Protein AF-A0A3M2AAZ9-F1 (afdb_monomer)

Solvent-accessible surface area (backbone atoms only — not comparable to full-atom values): 5399 Å² total; per-residue (Å²): 114,70,69,62,54,54,54,54,49,53,53,50,53,51,50,51,51,48,49,67,52,48,53,56,48,63,77,37,31,51,47,77,76,57,82,43,77,88,64,66,68,61,45,52,35,78,37,82,77,46,39,81,49,18,71,85,72,69,49,85,69,50,93,60,67,92,54,39,53,53,58,76,43,50,45,56,53,52,53,48,43,52,48,26,51,74,73,74,45,86,112

pLDDT: mean 91.51, std 7.94, range [58.53, 98.25]

Sequence (91 aa):
MMMKIRWQSIKRDLLIGLGFLVLPLLLFAPVTVGGRTMVPADNLFQWAPWSAVAEEFGVRTPHNSLISDLVIENYAWKRFVLQSVEDGEIP

Radius of gyration: 21.86 Å; Cα contacts (8 Å, |Δi|>4): 53; chains: 1; bounding box: 38×39×62 Å

Foldseek 3Di:
DVVVVVVVVVVVVVVVVVVVVVVVCVVCVCCPPVPDNDAQPLLVCVDPPNVVCCVVVVRPDRPDNPRNCRPPPVVVVVVVCVVCVVVVHHD

Secondary structure (DSSP, 8-state):
-HHHHHHHHHHHHHHHHHHHHHHHHHHTHHHHTSS-----GGGGGGSTTGGGGTTTTT-SS-S-GGGTHIIIIIHHHHHHHHHHHHTT---

Mean predicted aligned error: 5.99 Å

Structure (mmCIF, N/CA/C/O backbone):
data_AF-A0A3M2AAZ9-F1
#
_entry.id   AF-A0A3M2AAZ9-F1
#
loop_
_atom_site.group_PDB
_atom_site.id
_atom_site.type_symbol
_atom_site.label_atom_id
_atom_site.label_alt_id
_atom_site.label_comp_id
_atom_site.label_asym_id
_atom_site.label_entity_id
_atom_site.label_seq_id
_atom_site.pdbx_PDB_ins_code
_atom_site.Cartn_x
_atom_site.Cartn_y
_atom_site.Cartn_z
_atom_site.occupancy
_atom_site.B_iso_or_equiv
_atom_site.auth_seq_id
_atom_site.auth_comp_id
_atom_site.auth_asym_id
_atom_site.auth_atom_id
_atom_site.pdbx_PDB_model_num
ATOM 1 N N . MET A 1 1 ? 25.163 12.255 -40.208 1.00 58.53 1 MET A N 1
ATOM 2 C CA . MET A 1 1 ? 24.065 11.258 -40.263 1.00 58.53 1 MET A CA 1
ATOM 3 C C . MET A 1 1 ? 24.035 10.345 -39.030 1.00 58.53 1 MET A C 1
ATOM 5 O O . MET A 1 1 ? 22.990 10.258 -38.401 1.00 58.53 1 MET A O 1
ATOM 9 N N . MET A 1 2 ? 25.169 9.772 -38.599 1.00 60.34 2 MET A N 1
ATOM 10 C CA . MET A 1 2 ? 25.264 8.886 -37.417 1.00 60.34 2 MET A CA 1
ATOM 11 C C . MET A 1 2 ? 24.757 9.478 -36.086 1.00 60.34 2 MET A C 1
ATOM 13 O O . MET A 1 2 ? 24.084 8.791 -35.324 1.00 60.34 2 MET A O 1
ATOM 17 N N . MET A 1 3 ? 25.018 10.761 -35.805 1.00 64.12 3 MET A N 1
ATOM 18 C CA . MET A 1 3 ? 24.596 11.391 -34.542 1.00 64.12 3 MET A CA 1
ATOM 19 C C . MET A 1 3 ? 23.067 11.516 -34.404 1.00 64.12 3 MET A C 1
ATOM 21 O O . MET A 1 3 ? 22.532 11.353 -33.309 1.00 64.12 3 MET A O 1
ATOM 25 N N . LYS A 1 4 ? 22.346 11.736 -35.517 1.00 64.31 4 LYS A N 1
ATOM 26 C CA . LYS A 1 4 ? 20.873 11.776 -35.529 1.00 64.31 4 LYS A CA 1
ATOM 27 C C . LYS A 1 4 ? 20.271 10.397 -35.237 1.00 64.31 4 LYS A C 1
ATOM 29 O O . LYS A 1 4 ? 19.275 10.324 -34.530 1.00 64.31 4 LYS A O 1
ATOM 34 N N . ILE A 1 5 ? 20.892 9.321 -35.727 1.00 66.62 5 ILE A N 1
ATOM 35 C CA . ILE A 1 5 ? 20.438 7.938 -35.502 1.00 66.62 5 ILE A CA 1
ATOM 36 C C . ILE A 1 5 ? 20.538 7.576 -34.010 1.00 66.62 5 ILE A C 1
ATOM 38 O O . ILE A 1 5 ? 19.569 7.084 -33.437 1.00 66.62 5 ILE A O 1
ATOM 42 N N . ARG A 1 6 ? 21.653 7.927 -33.346 1.00 76.88 6 ARG A N 1
ATOM 43 C CA . ARG A 1 6 ? 21.829 7.743 -31.889 1.00 76.88 6 ARG A CA 1
ATOM 44 C C . ARG A 1 6 ? 20.767 8.475 -31.067 1.00 76.88 6 ARG A C 1
ATOM 46 O O . ARG A 1 6 ? 20.204 7.903 -30.142 1.00 76.88 6 ARG A O 1
ATOM 53 N N . TRP A 1 7 ? 20.461 9.718 -31.432 1.00 81.12 7 TRP A N 1
ATOM 54 C CA . TRP A 1 7 ? 19.450 10.522 -30.740 1.00 81.12 7 TRP A CA 1
ATOM 55 C C . TRP A 1 7 ? 18.033 9.955 -30.874 1.00 81.12 7 TRP A C 1
ATOM 57 O O . TRP A 1 7 ? 17.255 10.025 -29.928 1.00 81.12 7 TRP A O 1
ATOM 67 N N . GLN A 1 8 ? 17.688 9.385 -32.031 1.00 84.88 8 GLN A N 1
ATOM 68 C CA . GLN A 1 8 ? 16.382 8.749 -32.221 1.00 84.88 8 GLN A CA 1
ATOM 69 C C . GLN A 1 8 ? 16.253 7.447 -31.425 1.00 84.88 8 GLN A C 1
ATOM 71 O O . GLN A 1 8 ? 15.179 7.184 -30.892 1.00 84.88 8 GLN A O 1
ATOM 76 N N . SER A 1 9 ? 17.333 6.669 -31.295 1.00 87.06 9 SER A N 1
ATOM 77 C CA . SER A 1 9 ? 17.341 5.478 -30.433 1.00 87.06 9 SER A CA 1
ATOM 78 C C . SER A 1 9 ? 17.102 5.854 -28.974 1.00 87.06 9 SER A C 1
ATOM 80 O O . SER A 1 9 ? 16.149 5.374 -28.380 1.00 87.06 9 SER A O 1
ATOM 82 N N . ILE A 1 10 ? 17.865 6.817 -28.443 1.00 93.75 10 ILE A N 1
ATOM 83 C CA . ILE A 1 10 ? 17.727 7.265 -27.048 1.00 93.75 10 ILE A CA 1
ATOM 84 C C . ILE A 1 10 ? 16.303 7.751 -26.758 1.00 93.75 10 ILE A C 1
ATOM 86 O O . ILE A 1 10 ? 15.741 7.430 -25.718 1.00 93.75 10 ILE A O 1
ATOM 90 N N . LYS A 1 11 ? 15.682 8.497 -27.682 1.00 94.06 11 LYS A N 1
ATOM 91 C CA . LYS A 1 11 ? 14.285 8.929 -27.523 1.00 94.06 11 LYS A CA 1
ATOM 92 C C . LYS A 1 11 ? 13.314 7.751 -27.426 1.00 94.06 11 LYS A C 1
ATOM 94 O O . LYS A 1 11 ? 12.389 7.809 -26.623 1.00 94.06 11 LYS A O 1
ATOM 99 N N . ARG A 1 12 ? 13.505 6.7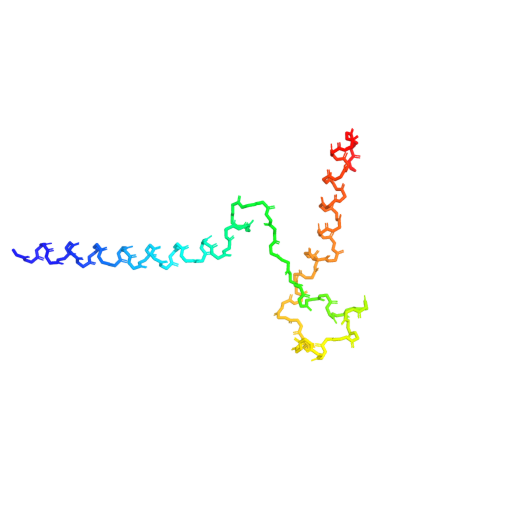09 -28.241 1.00 95.75 12 ARG A N 1
ATOM 100 C CA . ARG A 1 12 ? 12.675 5.495 -28.200 1.00 95.75 12 ARG A CA 1
ATOM 101 C C . ARG A 1 12 ? 12.882 4.738 -26.895 1.00 95.75 12 ARG A C 1
ATOM 103 O O . ARG A 1 12 ? 11.898 4.386 -26.260 1.00 95.75 12 ARG A O 1
ATOM 110 N N . ASP A 1 13 ? 14.129 4.578 -26.469 1.00 96.50 13 ASP A N 1
ATOM 111 C CA . ASP A 1 13 ? 14.474 3.890 -25.224 1.00 96.50 13 ASP A CA 1
ATOM 112 C C . ASP A 1 13 ? 13.896 4.628 -24.008 1.00 96.50 13 ASP A C 1
ATOM 114 O O . ASP A 1 13 ? 13.308 4.005 -23.128 1.00 96.50 13 ASP A O 1
ATOM 118 N N . LEU A 1 14 ? 13.963 5.964 -23.994 1.00 97.38 14 LEU A N 1
ATOM 119 C CA . LEU A 1 14 ? 13.331 6.792 -22.963 1.00 97.38 14 LEU A CA 1
ATOM 120 C C . LEU A 1 14 ? 11.808 6.669 -22.971 1.00 97.38 14 LEU A C 1
ATOM 122 O O . LEU A 1 14 ? 11.206 6.612 -21.905 1.00 97.38 14 LEU A O 1
ATOM 126 N N . LEU A 1 15 ? 11.177 6.623 -24.146 1.00 97.56 15 LEU A N 1
ATOM 127 C CA . LEU A 1 15 ? 9.726 6.467 -24.248 1.00 97.56 15 LEU A CA 1
ATOM 128 C C . LEU A 1 15 ? 9.280 5.090 -23.744 1.00 97.56 15 LEU A C 1
ATOM 130 O O . LEU A 1 15 ? 8.296 4.997 -23.015 1.00 97.56 15 LEU A O 1
ATOM 134 N N . ILE A 1 16 ? 10.026 4.038 -24.081 1.00 97.38 16 ILE A N 1
ATOM 135 C CA . ILE A 1 16 ? 9.787 2.681 -23.582 1.00 97.38 16 ILE A CA 1
ATOM 136 C C . ILE A 1 16 ? 9.987 2.636 -22.065 1.00 97.38 16 ILE A C 1
ATOM 138 O O . ILE A 1 16 ? 9.112 2.153 -21.349 1.00 97.38 16 ILE A O 1
ATOM 142 N N . GLY A 1 17 ? 11.096 3.186 -21.564 1.00 97.88 17 GLY A N 1
ATOM 143 C CA . GLY A 1 17 ? 11.381 3.261 -20.132 1.00 97.88 17 GLY A CA 1
ATOM 144 C C . GLY A 1 17 ? 10.313 4.042 -19.367 1.00 97.88 17 GLY A C 1
ATOM 145 O O . GLY A 1 17 ? 9.847 3.589 -18.324 1.00 97.88 17 GLY A O 1
ATOM 146 N N . LEU A 1 18 ? 9.853 5.169 -19.916 1.00 98.25 18 LEU A N 1
ATOM 147 C CA . LEU A 1 18 ? 8.756 5.943 -19.344 1.00 98.25 18 LEU A CA 1
ATOM 148 C C . LEU A 1 18 ? 7.454 5.140 -19.344 1.00 98.25 18 LEU A C 1
ATOM 150 O O . LEU A 1 18 ? 6.745 5.158 -18.347 1.00 98.25 18 LEU A O 1
ATOM 154 N N . GLY A 1 19 ? 7.154 4.402 -20.414 1.00 97.94 19 GLY A N 1
ATOM 155 C CA . GLY A 1 19 ? 6.000 3.504 -20.463 1.00 97.94 19 GLY A CA 1
ATOM 156 C C . GLY A 1 19 ? 6.042 2.451 -19.352 1.00 97.94 19 GLY A C 1
ATOM 157 O O . GLY A 1 19 ? 5.072 2.302 -18.610 1.00 97.94 19 GLY A O 1
ATOM 158 N N . PHE A 1 20 ? 7.184 1.783 -19.175 1.00 97.81 20 PHE A N 1
ATOM 159 C CA . PHE A 1 20 ? 7.384 0.807 -18.100 1.00 97.81 20 PHE A CA 1
ATOM 160 C C . PHE A 1 20 ? 7.332 1.413 -16.698 1.00 97.81 20 PHE A C 1
ATOM 162 O O . PHE A 1 20 ? 6.981 0.703 -15.761 1.00 97.81 20 PHE A O 1
ATOM 169 N N . LEU A 1 21 ? 7.647 2.699 -16.541 1.00 97.44 21 LEU A N 1
ATOM 170 C CA . LEU A 1 21 ? 7.505 3.403 -15.269 1.00 97.44 21 LEU A CA 1
ATOM 171 C C . LEU A 1 21 ? 6.056 3.838 -15.012 1.00 97.44 21 LEU A C 1
ATOM 173 O O . LEU A 1 21 ? 5.545 3.676 -13.909 1.00 97.44 21 LEU A O 1
ATOM 177 N N . VAL A 1 22 ? 5.375 4.380 -16.022 1.00 98.06 22 VAL A N 1
ATOM 178 C CA . VAL A 1 22 ? 4.012 4.912 -15.888 1.00 98.06 22 VAL A CA 1
ATOM 179 C C . VAL A 1 22 ? 3.003 3.798 -15.622 1.00 98.06 22 VAL A C 1
ATOM 181 O O . VAL A 1 22 ? 2.116 3.979 -14.795 1.00 98.06 22 VAL A O 1
ATOM 184 N N . LEU A 1 23 ? 3.138 2.635 -16.263 1.00 97.38 23 LEU A N 1
ATOM 185 C CA . LEU A 1 23 ? 2.211 1.511 -16.084 1.00 97.38 23 LEU A CA 1
ATOM 186 C C . LEU A 1 23 ? 2.023 1.073 -14.615 1.00 97.38 23 LEU A C 1
ATOM 188 O O . LEU A 1 23 ? 0.881 1.081 -14.150 1.00 97.38 23 LEU A O 1
ATOM 192 N N . PRO A 1 24 ? 3.076 0.722 -13.848 1.00 96.75 24 PRO A N 1
ATOM 193 C CA . PRO A 1 24 ? 2.916 0.357 -12.444 1.00 96.75 24 PRO A CA 1
ATOM 194 C C . PRO A 1 24 ? 2.470 1.544 -11.587 1.00 96.75 24 PRO A C 1
ATOM 196 O O . PRO A 1 24 ? 1.692 1.344 -10.662 1.00 96.75 24 PRO A O 1
ATOM 199 N N . LEU A 1 25 ? 2.888 2.777 -11.900 1.00 96.81 25 LEU A N 1
ATOM 200 C CA . LEU A 1 25 ? 2.418 3.964 -11.177 1.00 96.81 25 LEU A CA 1
ATOM 201 C C . LEU A 1 25 ? 0.915 4.182 -11.344 1.00 96.81 25 LEU A C 1
ATOM 203 O O . LEU A 1 25 ? 0.264 4.592 -10.393 1.00 96.81 25 LEU A O 1
ATOM 207 N N . LEU A 1 26 ? 0.353 3.892 -12.520 1.00 96.69 26 LEU A N 1
ATOM 208 C CA . LEU A 1 26 ? -1.092 3.937 -12.740 1.00 96.69 26 LEU A CA 1
ATOM 209 C C . LEU A 1 26 ? -1.802 2.803 -11.997 1.00 96.69 26 LEU A C 1
ATOM 211 O O . LEU A 1 26 ? -2.796 3.054 -11.318 1.00 96.69 26 LEU A O 1
ATOM 215 N N . LEU A 1 27 ? -1.278 1.576 -12.076 1.00 96.50 27 LEU A N 1
ATOM 216 C CA . LEU A 1 27 ? -1.860 0.412 -11.401 1.00 96.50 27 LEU A CA 1
ATOM 217 C C . LEU A 1 27 ? -1.863 0.573 -9.873 1.00 96.50 27 LEU A C 1
ATOM 219 O O . LEU A 1 27 ? -2.836 0.227 -9.206 1.00 96.50 27 LEU A O 1
ATOM 223 N N . PHE A 1 28 ? -0.787 1.135 -9.326 1.00 96.25 28 PHE A N 1
ATOM 224 C CA . PHE A 1 28 ? -0.591 1.331 -7.894 1.00 96.25 28 PHE A CA 1
ATOM 225 C C . PHE A 1 28 ? -0.799 2.779 -7.449 1.00 96.25 28 PHE A C 1
ATOM 227 O O . PHE A 1 28 ? -0.467 3.103 -6.311 1.00 96.25 28 PHE A O 1
ATOM 234 N N . ALA A 1 29 ? -1.417 3.635 -8.272 1.00 96.62 29 ALA A N 1
ATOM 235 C CA . ALA A 1 29 ? -1.640 5.049 -7.954 1.00 96.62 29 ALA A CA 1
ATOM 236 C C . ALA A 1 29 ? -2.263 5.278 -6.561 1.00 96.62 29 ALA A C 1
ATOM 238 O O . ALA A 1 29 ? -1.764 6.144 -5.833 1.00 96.62 29 ALA A O 1
ATOM 239 N N . PRO A 1 30 ? -3.271 4.491 -6.113 1.00 95.88 30 PRO A N 1
ATOM 240 C CA . PRO A 1 30 ? -3.841 4.660 -4.777 1.00 95.88 30 PRO A CA 1
ATOM 241 C C . PRO A 1 30 ? -2.832 4.433 -3.644 1.00 95.88 30 PRO A C 1
ATOM 243 O O . PRO A 1 30 ? -2.970 5.030 -2.581 1.00 95.88 30 PRO A O 1
ATOM 246 N N . VAL A 1 31 ? -1.827 3.583 -3.868 1.00 94.31 31 VAL A N 1
ATOM 247 C CA . VAL A 1 31 ? -0.781 3.251 -2.892 1.00 94.31 31 VAL A CA 1
ATOM 248 C C . VAL A 1 31 ? 0.411 4.201 -3.015 1.00 94.31 31 VAL A C 1
ATOM 250 O O . VAL A 1 31 ? 0.959 4.630 -2.008 1.00 94.31 31 VAL A O 1
ATOM 253 N N . THR A 1 32 ? 0.805 4.566 -4.236 1.00 94.56 32 THR A N 1
ATOM 254 C CA . THR A 1 32 ? 1.966 5.432 -4.477 1.00 94.56 32 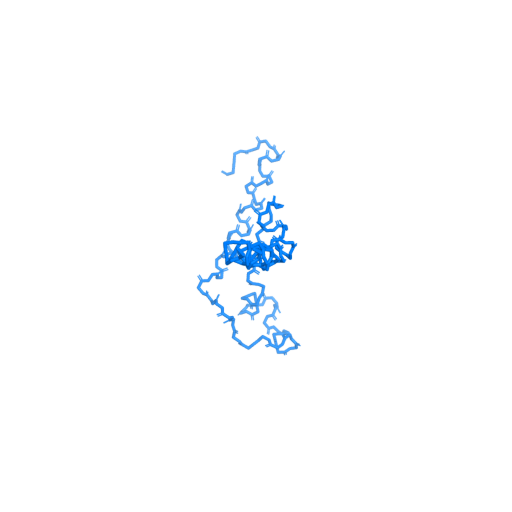THR A CA 1
ATOM 255 C C . THR A 1 32 ? 1.703 6.884 -4.085 1.00 94.56 32 THR A C 1
ATOM 257 O O . THR A 1 32 ? 2.570 7.515 -3.489 1.00 94.56 32 THR A O 1
ATOM 260 N N . VAL A 1 33 ? 0.529 7.427 -4.427 1.00 95.44 33 VAL A N 1
ATOM 261 C CA . VAL A 1 33 ? 0.188 8.843 -4.179 1.00 95.44 33 VAL A CA 1
ATOM 262 C C . VAL A 1 33 ? -1.183 9.043 -3.527 1.00 95.44 33 VAL A 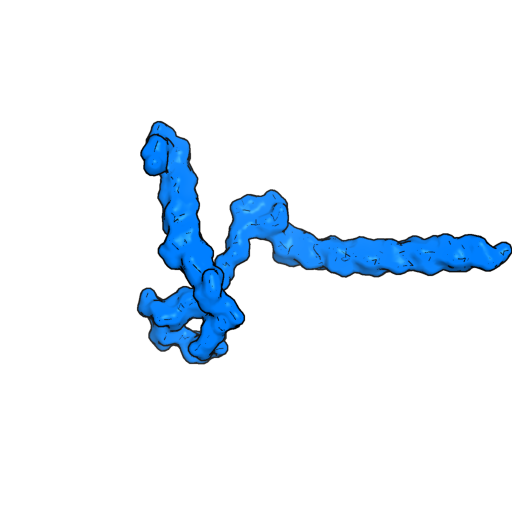C 1
ATOM 264 O O . VAL A 1 33 ? -1.478 10.136 -3.059 1.00 95.44 33 VAL A O 1
ATOM 267 N N . GLY A 1 34 ? -2.029 8.011 -3.471 1.00 90.75 34 GLY A N 1
ATOM 268 C CA . GLY A 1 34 ? -3.407 8.109 -2.971 1.00 90.75 34 GLY A CA 1
ATOM 269 C C . GLY A 1 34 ? -3.591 7.885 -1.468 1.00 90.75 34 GLY A C 1
ATOM 270 O O . GLY A 1 34 ? -4.726 7.707 -1.030 1.00 90.75 34 GLY A O 1
ATOM 271 N N . GLY A 1 35 ? -2.509 7.840 -0.684 1.00 88.38 35 GLY A N 1
ATOM 272 C CA . GLY A 1 35 ? -2.565 7.684 0.776 1.00 88.38 35 GLY A CA 1
ATOM 273 C C . GLY A 1 35 ? -3.085 6.327 1.268 1.00 88.38 35 GLY A C 1
ATOM 274 O O . GLY A 1 35 ? -3.351 6.172 2.458 1.00 88.38 35 GLY A O 1
ATOM 275 N N . ARG A 1 36 ? -3.243 5.333 0.384 1.00 88.81 36 ARG A N 1
ATOM 276 C CA . ARG A 1 36 ? -3.605 3.959 0.763 1.00 88.81 36 ARG A CA 1
ATOM 277 C C . ARG A 1 36 ? -2.353 3.113 0.955 1.00 88.81 36 ARG A C 1
ATOM 279 O O . ARG A 1 36 ? -1.279 3.432 0.464 1.00 88.81 36 ARG A O 1
ATOM 286 N N . THR A 1 37 ? -2.491 2.004 1.668 1.00 86.88 37 THR A N 1
ATOM 287 C CA . THR A 1 37 ? -1.419 1.019 1.849 1.00 86.88 37 THR A CA 1
ATOM 288 C C . THR A 1 37 ? -1.857 -0.300 1.229 1.00 86.88 37 THR A C 1
ATOM 290 O O . THR A 1 37 ? -3.008 -0.703 1.391 1.00 86.88 37 THR A O 1
ATOM 293 N N . MET A 1 38 ? -0.957 -0.962 0.501 1.00 88.62 38 MET A N 1
ATOM 294 C CA . MET A 1 38 ? -1.185 -2.335 0.059 1.00 88.62 38 MET A CA 1
ATOM 295 C C . MET A 1 38 ? -1.058 -3.269 1.263 1.00 88.62 38 MET A C 1
ATOM 297 O O . MET A 1 38 ? -0.077 -3.193 1.998 1.00 88.62 38 MET A O 1
ATOM 301 N N . VAL A 1 39 ? -2.048 -4.134 1.463 1.00 88.31 39 VAL A N 1
ATOM 302 C CA . VAL A 1 39 ? -2.113 -5.053 2.605 1.00 88.31 39 VAL A CA 1
ATOM 303 C C . VAL A 1 39 ? -1.963 -6.491 2.095 1.00 88.31 39 VAL A C 1
ATOM 305 O O . VAL A 1 39 ? -2.575 -6.813 1.072 1.00 88.31 39 VAL A O 1
ATOM 308 N N . PRO A 1 40 ? -1.183 -7.359 2.770 1.00 92.50 40 PRO A N 1
ATOM 309 C CA . PRO A 1 40 ? -1.062 -8.769 2.409 1.00 92.50 40 PRO A CA 1
ATOM 310 C C . PRO A 1 40 ? -2.340 -9.521 2.801 1.00 92.50 40 PRO A C 1
ATOM 312 O O . PRO A 1 40 ? -2.455 -10.086 3.888 1.00 92.50 40 PRO A O 1
ATOM 315 N N . ALA A 1 41 ? -3.350 -9.458 1.934 1.00 90.38 41 ALA A N 1
ATOM 316 C CA . ALA A 1 41 ? -4.670 -10.023 2.205 1.00 90.38 41 ALA A CA 1
ATOM 317 C C . ALA A 1 41 ? -4.642 -11.554 2.344 1.00 90.38 41 ALA A C 1
ATOM 319 O O . ALA A 1 41 ? -5.440 -12.117 3.086 1.00 90.38 41 ALA A O 1
ATOM 320 N N . ASP A 1 42 ? -3.704 -12.229 1.682 1.00 93.75 42 ASP A N 1
ATOM 321 C CA . ASP A 1 42 ? -3.491 -13.669 1.804 1.00 93.75 42 ASP A CA 1
ATOM 322 C C . ASP A 1 42 ? -3.023 -14.080 3.210 1.00 93.75 42 ASP A C 1
ATOM 324 O O . ASP A 1 42 ? -3.381 -15.158 3.683 1.00 93.75 42 ASP A O 1
ATOM 328 N N . ASN A 1 43 ? -2.310 -13.208 3.932 1.00 94.88 43 ASN A N 1
ATOM 329 C CA . ASN A 1 43 ? -1.893 -13.491 5.308 1.00 94.88 43 ASN A CA 1
ATOM 330 C C . ASN A 1 43 ? -3.090 -13.629 6.266 1.00 94.88 43 ASN A C 1
ATOM 332 O O . ASN A 1 43 ? -2.984 -14.347 7.257 1.00 94.88 43 ASN A O 1
ATOM 336 N N . LEU A 1 44 ? -4.244 -13.011 5.977 1.00 92.81 44 LEU A N 1
ATOM 337 C CA . LEU A 1 44 ? -5.448 -13.138 6.813 1.00 92.81 44 LEU A CA 1
ATOM 338 C C . LEU A 1 44 ? -5.946 -14.581 6.919 1.00 92.81 44 LEU A C 1
ATOM 340 O O . LEU A 1 44 ? -6.482 -14.971 7.955 1.00 92.81 44 LEU A O 1
ATOM 344 N N . PHE A 1 45 ? -5.738 -15.381 5.872 1.00 94.69 45 PHE A N 1
ATOM 345 C CA . PHE A 1 45 ? -6.181 -16.773 5.809 1.00 94.69 45 PHE A CA 1
ATOM 346 C C . PHE A 1 45 ? -5.426 -17.698 6.772 1.00 94.69 45 PHE A C 1
ATOM 348 O O . PHE A 1 45 ? -5.793 -18.863 6.907 1.00 94.69 45 PHE A O 1
ATOM 355 N N . GLN A 1 46 ? -4.408 -17.204 7.485 1.00 92.62 46 GLN A N 1
ATOM 356 C CA . GLN A 1 46 ? -3.774 -17.962 8.564 1.00 92.62 46 GLN A CA 1
ATOM 357 C C . GLN A 1 46 ? -4.670 -18.119 9.801 1.00 92.62 46 GLN A C 1
ATOM 359 O O . GLN A 1 46 ? -4.433 -19.019 10.606 1.00 92.62 46 GLN A O 1
ATOM 364 N N . TRP A 1 47 ? -5.705 -17.286 9.956 1.00 92.06 47 TRP A N 1
ATOM 365 C CA . TRP A 1 47 ? -6.566 -17.274 11.140 1.00 92.06 47 TRP A CA 1
ATOM 366 C C . TRP A 1 47 ? -8.054 -17.276 10.788 1.00 92.06 47 TRP A C 1
ATOM 368 O O . TRP A 1 47 ? -8.465 -16.961 9.671 1.00 92.06 47 TRP A O 1
ATOM 378 N N . ALA A 1 48 ? -8.881 -17.625 11.774 1.00 93.00 48 ALA A N 1
ATOM 379 C CA . ALA A 1 48 ? -10.329 -17.534 11.649 1.00 93.00 48 ALA A CA 1
ATOM 380 C C . ALA A 1 48 ? -10.789 -16.060 11.519 1.00 93.00 48 ALA A C 1
ATOM 382 O O . ALA A 1 48 ? -10.156 -15.171 12.092 1.00 93.00 48 ALA A O 1
ATOM 383 N N . PRO A 1 49 ? -11.901 -15.784 10.808 1.00 92.25 49 PRO A N 1
ATOM 384 C CA . PRO A 1 49 ? -12.755 -16.754 10.114 1.00 92.25 49 PRO A CA 1
ATOM 385 C C . PRO A 1 49 ? -12.222 -17.168 8.732 1.00 92.25 49 PRO A C 1
ATOM 387 O O . PRO A 1 49 ? -12.718 -18.128 8.151 1.00 92.25 49 PRO A O 1
ATOM 390 N N . TRP A 1 50 ? -11.217 -16.467 8.208 1.00 93.12 50 TRP A N 1
ATOM 391 C CA . TRP A 1 50 ? -10.766 -16.601 6.822 1.00 93.12 50 TRP A CA 1
ATOM 392 C C . TRP A 1 50 ? -10.123 -17.952 6.521 1.00 93.12 50 TRP A C 1
ATOM 394 O O . TRP A 1 50 ? -10.307 -18.481 5.429 1.00 93.12 50 TRP A O 1
ATOM 404 N N . SER A 1 51 ? -9.447 -18.558 7.495 1.00 93.81 51 SER A N 1
ATOM 405 C CA . SER A 1 51 ? -8.838 -19.882 7.344 1.00 93.81 51 SER A CA 1
ATOM 406 C C . SER A 1 51 ? -9.826 -20.969 6.907 1.00 93.81 51 SER A C 1
ATOM 408 O O . SER A 1 51 ? -9.422 -21.901 6.217 1.00 93.81 51 SER A O 1
ATOM 410 N N . ALA A 1 52 ? -11.119 -20.834 7.230 1.00 95.19 52 ALA A N 1
ATOM 411 C CA . ALA A 1 52 ? -12.154 -21.794 6.842 1.00 95.19 52 ALA A CA 1
ATOM 412 C C . ALA A 1 52 ? -12.401 -21.856 5.324 1.00 95.19 52 ALA A C 1
ATOM 414 O O . ALA A 1 52 ? -12.848 -22.883 4.828 1.00 95.19 52 ALA A O 1
ATOM 415 N N . VAL A 1 53 ? -12.099 -20.777 4.595 1.00 94.94 53 VAL A N 1
ATOM 416 C CA . VAL A 1 53 ? -12.318 -20.655 3.142 1.00 94.94 53 VAL A CA 1
ATOM 417 C C . VAL A 1 53 ? -11.005 -20.513 2.364 1.00 94.94 53 VAL A C 1
ATOM 419 O O . VAL A 1 53 ? -11.015 -20.249 1.168 1.00 94.94 53 VAL A O 1
ATOM 422 N N . ALA A 1 54 ? -9.851 -20.696 3.013 1.00 93.88 54 ALA A N 1
ATOM 423 C CA . ALA A 1 54 ? -8.537 -20.491 2.396 1.00 93.88 54 ALA A CA 1
ATOM 424 C C . ALA A 1 54 ? -8.324 -21.323 1.124 1.00 93.88 54 ALA A C 1
ATOM 426 O O . ALA A 1 54 ? -7.796 -20.822 0.129 1.00 93.88 54 ALA A O 1
ATOM 427 N N . GLU A 1 55 ? -8.800 -22.570 1.129 1.00 93.00 55 GLU A N 1
ATOM 428 C CA . GLU A 1 55 ? -8.699 -23.467 -0.021 1.00 93.00 55 GLU A CA 1
ATOM 429 C C . GLU A 1 55 ? -9.533 -22.985 -1.218 1.00 93.00 55 GLU A C 1
ATOM 431 O O . GLU A 1 55 ? -9.058 -23.052 -2.351 1.00 93.00 55 GLU A O 1
ATOM 436 N N . G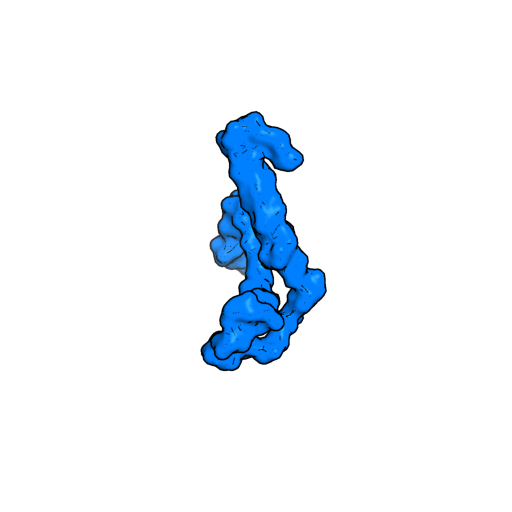LU A 1 56 ? -10.718 -22.412 -0.978 1.00 94.31 56 GLU A N 1
ATOM 437 C CA . GLU A 1 56 ? -11.583 -21.852 -2.029 1.00 94.31 56 GLU A CA 1
ATOM 438 C C . GLU A 1 56 ? -10.922 -20.664 -2.743 1.00 94.31 56 GLU A C 1
ATOM 440 O O . GLU A 1 56 ? -11.071 -20.493 -3.952 1.00 94.31 56 GLU A O 1
ATOM 445 N N . PHE A 1 57 ? -10.137 -19.874 -2.007 1.00 91.38 57 PHE A N 1
ATOM 446 C CA . PHE A 1 57 ? -9.356 -18.757 -2.547 1.00 91.38 57 PHE A CA 1
ATOM 447 C C . PHE A 1 57 ? -7.972 -19.178 -3.068 1.00 91.38 57 PHE A C 1
ATOM 449 O O . PHE A 1 57 ? -7.191 -18.329 -3.499 1.00 91.38 57 PHE A O 1
ATOM 456 N N . GLY A 1 58 ? -7.644 -20.473 -3.039 1.00 92.56 58 GLY A N 1
ATOM 457 C CA . GLY A 1 58 ? -6.348 -20.990 -3.478 1.00 92.56 58 GLY A CA 1
ATOM 458 C C . GLY A 1 58 ? -5.173 -20.570 -2.587 1.00 92.56 58 GLY A C 1
ATOM 459 O O . GLY A 1 58 ? -4.017 -20.688 -2.999 1.00 92.56 58 GLY A O 1
ATOM 460 N N . VAL A 1 59 ? -5.438 -20.094 -1.369 1.00 91.81 59 VAL A N 1
ATOM 461 C CA . VAL A 1 59 ? -4.420 -19.659 -0.410 1.00 91.81 59 VAL A CA 1
ATOM 462 C C . VAL A 1 59 ? -4.033 -20.849 0.465 1.00 91.81 59 VAL A C 1
ATOM 464 O O . VAL A 1 59 ? -4.755 -21.232 1.378 1.00 91.81 59 VAL A O 1
ATOM 467 N N . ARG A 1 60 ? -2.877 -21.457 0.183 1.00 84.88 60 ARG A N 1
ATOM 468 C CA . ARG A 1 60 ? -2.333 -22.568 0.994 1.00 84.88 60 ARG A CA 1
ATOM 469 C C . ARG A 1 60 ? -1.326 -22.086 2.029 1.00 84.88 60 ARG A C 1
ATOM 471 O O . ARG A 1 60 ? -1.371 -22.476 3.189 1.00 84.88 60 ARG A O 1
ATOM 478 N N . THR A 1 61 ? -0.414 -21.231 1.590 1.00 88.31 61 THR A N 1
ATOM 479 C CA . THR A 1 61 ? 0.620 -20.597 2.407 1.00 88.31 61 THR A CA 1
ATOM 480 C C . THR A 1 61 ? 0.722 -19.143 1.979 1.00 88.31 61 THR A C 1
ATOM 482 O O . THR A 1 61 ? 0.722 -18.900 0.767 1.00 88.31 61 THR A O 1
ATOM 485 N N . PRO A 1 62 ? 0.835 -18.186 2.912 1.00 90.81 62 PRO A N 1
ATOM 486 C CA . PRO A 1 62 ? 1.001 -16.797 2.523 1.00 90.81 62 PRO A CA 1
ATOM 487 C C . PRO A 1 62 ? 2.298 -16.598 1.743 1.00 90.81 62 PRO A C 1
ATOM 489 O O . PRO A 1 62 ? 3.313 -17.233 2.042 1.00 90.81 62 PRO A O 1
ATOM 492 N N . HIS A 1 63 ? 2.277 -15.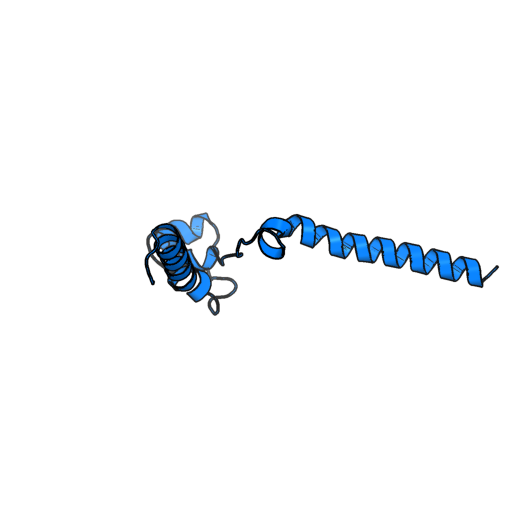696 0.768 1.00 91.94 63 HIS A N 1
ATOM 493 C CA . HIS A 1 63 ? 3.449 -15.407 -0.058 1.00 91.94 63 HIS A CA 1
ATOM 494 C C . HIS A 1 63 ? 4.567 -14.760 0.760 1.00 91.94 63 HIS A C 1
ATOM 496 O O . HIS A 1 63 ? 5.745 -14.968 0.474 1.00 91.94 63 HIS A O 1
ATOM 502 N N . ASN A 1 64 ? 4.208 -13.977 1.781 1.00 92.81 64 ASN A N 1
ATOM 503 C CA . ASN A 1 64 ? 5.165 -13.380 2.697 1.00 92.81 64 ASN A CA 1
ATOM 504 C C . ASN A 1 64 ? 4.566 -13.219 4.099 1.00 92.81 64 ASN A C 1
ATOM 506 O O . ASN A 1 64 ? 3.950 -12.206 4.422 1.00 92.81 64 ASN A O 1
ATOM 510 N N . SER A 1 65 ? 4.793 -14.204 4.965 1.00 91.94 65 SER A N 1
ATOM 511 C CA . SER A 1 65 ? 4.315 -14.164 6.350 1.00 91.94 65 SER A CA 1
ATOM 512 C C . SER A 1 65 ? 5.057 -13.157 7.239 1.00 91.94 65 SER A C 1
ATOM 514 O O . SER A 1 65 ? 4.576 -12.854 8.326 1.00 91.94 65 SER A O 1
ATOM 516 N N . LEU A 1 66 ? 6.215 -12.631 6.817 1.00 93.38 66 LEU A N 1
ATOM 517 C CA . LEU A 1 66 ? 7.000 -11.683 7.625 1.00 93.38 66 LEU A CA 1
ATOM 518 C C . LEU A 1 66 ? 6.338 -10.307 7.742 1.00 93.38 66 LEU A 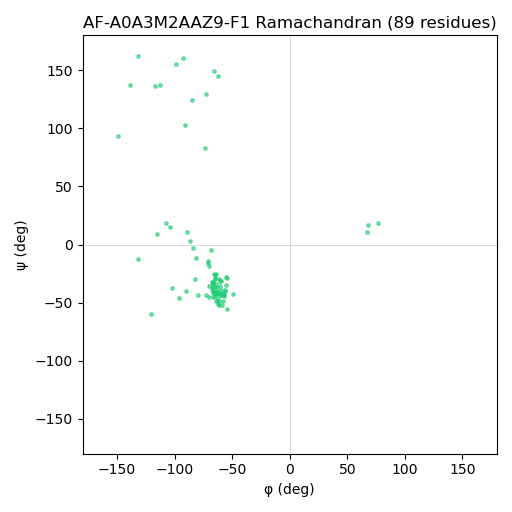C 1
ATOM 520 O O . LEU A 1 66 ? 6.727 -9.531 8.604 1.00 93.38 66 LEU A O 1
ATOM 524 N N . ILE A 1 67 ? 5.363 -10.014 6.880 1.00 93.81 67 ILE A N 1
ATOM 525 C CA . ILE A 1 67 ? 4.642 -8.735 6.837 1.00 93.81 67 ILE A CA 1
ATOM 526 C C . ILE A 1 67 ? 3.202 -8.854 7.355 1.00 93.81 67 ILE A C 1
ATOM 528 O O . ILE A 1 67 ? 2.355 -8.016 7.050 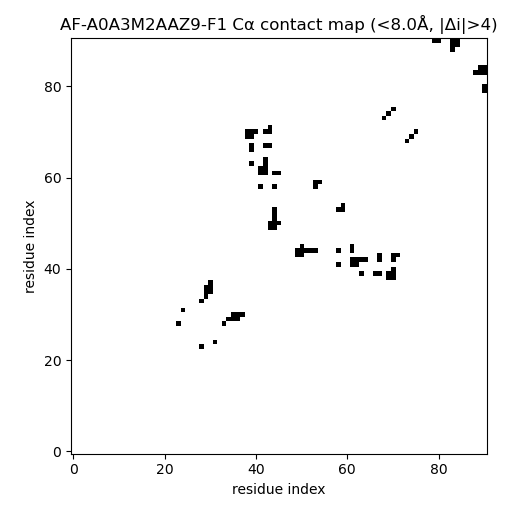1.00 93.81 67 ILE A O 1
ATOM 532 N N . SER A 1 68 ? 2.883 -9.917 8.101 1.00 93.38 68 SER A N 1
ATOM 533 C CA . SER A 1 68 ? 1.539 -10.121 8.658 1.00 93.38 68 SER A CA 1
ATOM 534 C C . SER A 1 68 ? 1.110 -8.993 9.594 1.00 93.38 68 SER A C 1
ATOM 536 O O . SER A 1 68 ? -0.070 -8.648 9.621 1.00 93.38 68 SER A O 1
ATOM 538 N N . ASP A 1 69 ? 2.054 -8.373 10.303 1.00 92.88 69 ASP A N 1
ATOM 539 C CA . ASP A 1 69 ? 1.829 -7.217 11.178 1.00 92.88 69 ASP A CA 1
ATOM 540 C C . ASP A 1 69 ? 1.138 -6.054 10.446 1.00 92.88 69 ASP A C 1
ATOM 542 O O . ASP A 1 69 ? 0.351 -5.324 11.050 1.00 92.88 69 ASP A O 1
ATOM 546 N N . LEU A 1 70 ? 1.342 -5.916 9.126 1.00 92.31 70 LEU A N 1
ATOM 547 C CA . LEU A 1 70 ? 0.649 -4.927 8.295 1.00 92.31 70 LEU A CA 1
ATOM 548 C C . LEU A 1 70 ? -0.878 -5.038 8.390 1.00 92.31 70 LEU A C 1
ATOM 550 O O . LEU A 1 70 ? -1.557 -4.010 8.331 1.00 92.31 70 LEU A O 1
ATOM 554 N N . VAL A 1 71 ? -1.413 -6.254 8.531 1.00 89.50 71 VAL A N 1
ATOM 555 C CA . VAL A 1 71 ? -2.860 -6.492 8.591 1.00 89.50 71 VAL A CA 1
ATOM 556 C C . VAL A 1 71 ? -3.376 -6.734 10.007 1.00 89.50 71 VAL A C 1
ATOM 558 O O . VAL A 1 71 ? -4.459 -6.252 10.329 1.00 89.50 71 VAL A O 1
ATOM 561 N N . ILE A 1 72 ? -2.618 -7.428 10.862 1.00 89.56 72 ILE A N 1
ATOM 562 C CA . ILE A 1 72 ? -3.093 -7.772 12.213 1.00 89.56 72 ILE A CA 1
ATOM 563 C C . ILE A 1 72 ? -2.911 -6.637 13.228 1.00 89.56 72 ILE A C 1
ATOM 565 O O . ILE A 1 72 ? -3.727 -6.507 14.134 1.00 89.56 72 ILE A O 1
ATOM 569 N N . GLU A 1 73 ? -1.895 -5.785 13.064 1.00 91.25 73 GLU A N 1
ATOM 570 C CA . GLU A 1 73 ? -1.571 -4.729 14.033 1.00 91.25 73 GLU A CA 1
ATOM 571 C C . GLU A 1 73 ? -1.647 -3.339 13.401 1.00 91.25 73 GLU A C 1
ATOM 573 O O . GLU A 1 73 ? -2.454 -2.502 13.812 1.00 91.25 73 GLU A O 1
ATOM 578 N N . ASN A 1 74 ? -0.847 -3.087 12.363 1.00 91.75 74 ASN A N 1
ATOM 579 C CA . ASN A 1 74 ? -0.699 -1.757 11.774 1.00 91.75 74 ASN A CA 1
ATOM 580 C C . ASN A 1 74 ? -2.017 -1.200 11.241 1.00 91.75 74 ASN A C 1
ATOM 582 O O . ASN A 1 74 ? -2.271 -0.004 11.372 1.00 91.75 74 ASN A O 1
ATOM 586 N N . TYR A 1 75 ? -2.851 -2.042 10.626 1.00 90.06 75 TYR A N 1
ATOM 587 C CA . TYR A 1 75 ? -4.155 -1.610 10.136 1.00 90.06 75 TYR A CA 1
ATOM 588 C C . TYR A 1 75 ? -5.042 -1.105 11.280 1.00 90.06 75 TYR A C 1
ATOM 590 O O . TYR A 1 75 ? -5.540 0.020 11.208 1.00 90.06 75 TYR A O 1
ATOM 598 N N . ALA A 1 76 ? -5.195 -1.897 12.346 1.00 91.38 76 ALA A N 1
ATOM 599 C CA . ALA A 1 76 ? -6.040 -1.549 13.484 1.00 91.38 76 ALA A CA 1
ATOM 600 C C . ALA A 1 76 ? -5.549 -0.269 14.174 1.00 91.38 76 ALA A C 1
ATOM 602 O O . ALA A 1 76 ? -6.325 0.671 14.343 1.00 91.38 76 ALA A O 1
ATOM 603 N N . TRP A 1 77 ? -4.251 -0.184 14.476 1.00 94.12 77 TRP A N 1
ATOM 604 C CA . TRP A 1 77 ? -3.673 0.982 15.145 1.00 94.12 77 TRP A CA 1
ATOM 605 C C . TRP A 1 77 ? -3.727 2.249 14.296 1.00 94.12 77 TRP A C 1
ATOM 607 O O . TRP A 1 77 ? -4.074 3.309 14.808 1.00 94.12 77 TRP A O 1
ATOM 617 N N . LYS A 1 78 ? -3.465 2.171 12.985 1.00 91.94 78 LYS A N 1
ATOM 618 C CA . LYS A 1 78 ? -3.594 3.345 12.106 1.00 91.94 78 LYS A CA 1
ATOM 619 C C . LYS A 1 78 ? -5.034 3.828 12.012 1.00 91.94 78 LYS A C 1
ATOM 621 O O . LYS A 1 78 ? -5.264 5.032 12.010 1.00 91.94 78 LYS A O 1
ATOM 626 N N . ARG A 1 79 ? -6.003 2.911 11.926 1.00 92.12 79 ARG A N 1
ATOM 627 C CA . ARG A 1 79 ? -7.426 3.275 11.922 1.00 92.12 79 ARG A CA 1
ATOM 628 C C . ARG A 1 79 ? -7.839 3.920 13.238 1.00 92.12 79 ARG A C 1
ATOM 630 O O . ARG A 1 79 ? -8.528 4.929 13.188 1.00 92.12 79 ARG A O 1
ATOM 637 N N . PHE A 1 80 ? -7.384 3.377 14.364 1.00 95.62 80 PHE A N 1
ATOM 638 C CA . PHE A 1 80 ? -7.614 3.959 15.682 1.00 95.62 80 PHE A CA 1
ATOM 639 C C . PHE A 1 80 ? -7.046 5.381 15.775 1.00 95.62 80 PHE A C 1
ATOM 641 O O . PHE A 1 80 ? -7.797 6.305 16.047 1.00 95.62 80 PHE A O 1
ATOM 648 N N . VAL A 1 81 ? -5.770 5.581 15.428 1.00 95.38 81 VAL A N 1
ATOM 649 C CA . VAL A 1 81 ? -5.127 6.907 15.451 1.00 95.38 81 VAL A CA 1
ATOM 650 C C . VAL A 1 81 ? -5.866 7.915 14.572 1.00 95.38 81 VAL A C 1
ATOM 652 O O . VAL A 1 81 ? -6.079 9.047 14.994 1.00 95.38 81 VAL A O 1
ATOM 655 N N . LEU A 1 82 ? -6.263 7.522 13.356 1.00 94.19 82 LEU A N 1
ATOM 656 C CA . LEU A 1 82 ? -7.031 8.402 12.472 1.00 94.19 82 LEU A CA 1
ATOM 657 C C . LEU A 1 82 ? -8.373 8.789 13.098 1.00 94.19 82 LEU A C 1
ATOM 659 O O . LEU A 1 82 ? -8.716 9.964 13.077 1.00 94.19 82 LEU A O 1
ATOM 663 N N . GLN A 1 83 ? -9.085 7.825 13.686 1.00 97.25 83 GLN A N 1
ATOM 664 C CA . GLN A 1 83 ? -10.364 8.076 14.343 1.00 97.25 83 GLN A CA 1
ATOM 665 C C . GLN A 1 83 ? -10.206 9.012 15.548 1.00 97.25 83 GLN A C 1
ATOM 667 O O . GLN A 1 83 ? -10.904 10.013 15.624 1.00 97.25 83 GLN A O 1
ATOM 672 N N . SER A 1 84 ? -9.237 8.759 16.434 1.00 97.69 84 SER A N 1
ATOM 673 C CA . SER A 1 84 ? -8.965 9.626 17.588 1.00 97.69 84 SER A CA 1
ATOM 674 C C . SER A 1 84 ? -8.657 11.060 17.160 1.00 97.69 84 SER A C 1
ATOM 676 O O . SER A 1 84 ? -9.191 12.0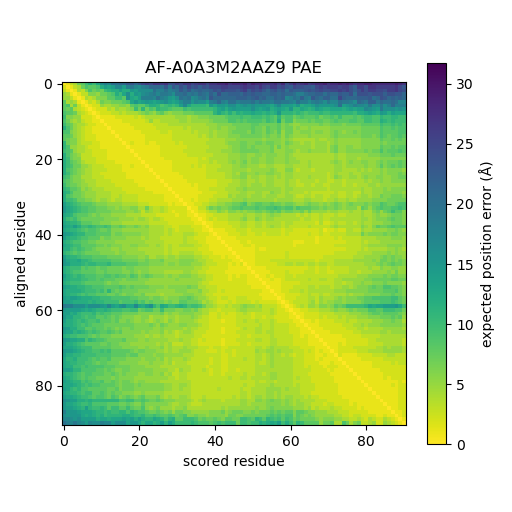02 17.733 1.00 97.69 84 SER A O 1
ATOM 678 N N . VAL A 1 85 ? -7.850 11.243 16.109 1.00 96.75 85 VAL A N 1
ATOM 679 C CA . VAL A 1 85 ? -7.543 12.57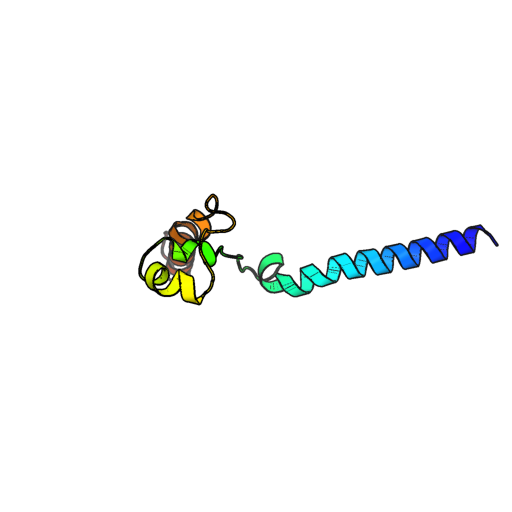9 15.574 1.00 96.75 85 VAL A CA 1
ATOM 680 C C . VAL A 1 85 ? -8.783 13.252 14.979 1.00 96.75 85 VAL A C 1
ATOM 682 O O . VAL A 1 85 ? -8.972 14.449 15.190 1.00 96.75 85 VAL A O 1
ATOM 685 N N . GLU A 1 86 ? -9.623 12.512 14.250 1.00 96.50 86 GLU A N 1
ATOM 686 C CA . GLU A 1 86 ? -10.901 13.016 13.723 1.00 96.50 86 GLU A CA 1
ATOM 687 C C . GLU A 1 86 ? -11.849 13.458 14.850 1.00 96.50 86 GLU A C 1
ATOM 689 O O . GLU A 1 86 ? -12.528 14.477 14.713 1.00 96.50 86 GLU A O 1
ATOM 694 N N . ASP A 1 87 ? -11.818 12.755 15.981 1.00 98.00 87 ASP A N 1
ATOM 695 C CA . ASP A 1 87 ? -12.621 13.042 17.171 1.00 98.00 87 ASP A CA 1
ATOM 696 C C . ASP A 1 87 ? -11.989 14.118 18.087 1.00 98.00 87 ASP A C 1
ATOM 698 O O . ASP A 1 87 ? -12.602 14.554 19.062 1.00 98.00 87 ASP A O 1
ATOM 702 N N . GLY A 1 88 ? -10.788 14.611 17.756 1.00 97.19 88 GLY A N 1
ATOM 703 C CA . GLY A 1 88 ? -10.070 15.631 18.530 1.00 97.19 88 GLY A CA 1
ATOM 704 C C . GLY A 1 88 ? -9.396 15.103 19.802 1.00 97.19 88 GLY A C 1
ATOM 705 O O . GLY A 1 88 ? -9.054 15.887 20.691 1.00 97.19 88 GLY A O 1
ATOM 706 N N . GLU A 1 89 ? -9.196 13.792 19.892 1.00 97.06 89 GLU A N 1
ATOM 707 C CA . GLU A 1 89 ? -8.557 13.093 21.002 1.00 97.06 89 GLU A CA 1
ATOM 708 C C . GLU A 1 89 ? -7.079 12.786 20.707 1.00 97.06 89 GLU A C 1
ATOM 710 O O . GLU A 1 89 ? -6.644 12.679 19.557 1.00 97.06 89 GLU A O 1
ATOM 715 N N . ILE A 1 90 ? -6.283 12.634 21.769 1.00 92.88 90 ILE A N 1
ATOM 716 C CA . ILE A 1 90 ? -4.920 12.104 21.654 1.00 92.88 90 ILE A CA 1
ATOM 717 C C . ILE A 1 90 ? -5.032 10.567 21.680 1.00 92.88 90 ILE A C 1
ATOM 719 O O . ILE A 1 90 ? -5.618 10.063 22.639 1.00 92.88 90 ILE A O 1
ATOM 723 N N . PRO A 1 91 ? -4.504 9.846 20.669 1.00 85.12 91 PRO A N 1
ATOM 724 C CA . PRO A 1 91 ? -4.550 8.382 20.608 1.00 85.12 91 PRO A CA 1
ATOM 725 C C . PRO A 1 91 ? -3.847 7.693 21.784 1.00 85.12 91 PRO A C 1
ATOM 727 O O . PRO A 1 91 ? -2.787 8.202 22.222 1.00 85.12 91 PRO A O 1
#